Protein AF-A0A966PY72-F1 (afdb_monomer_lite)

Sequence (67 aa):
MTDNIEGLVTSISINQVLVAVLEEYGKLTVPTLRFLDAGATEKELVIDYDEEGPSFTFSLRDKIEQQ

Structure (mmCIF, N/CA/C/O backbone):
data_AF-A0A966PY72-F1
#
_entry.id   AF-A0A966PY72-F1
#
loop_
_atom_site.group_PDB
_atom_site.id
_atom_site.type_symbol
_atom_site.label_atom_id
_atom_site.label_alt_id
_atom_site.label_comp_id
_atom_site.label_asym_id
_atom_site.label_entity_id
_atom_site.label_seq_id
_atom_site.pdbx_PDB_ins_code
_atom_site.Cartn_x
_atom_site.Cartn_y
_atom_site.Cartn_z
_atom_site.occupancy
_atom_site.B_iso_or_equiv
_atom_site.auth_seq_id
_atom_site.auth_comp_id
_atom_site.au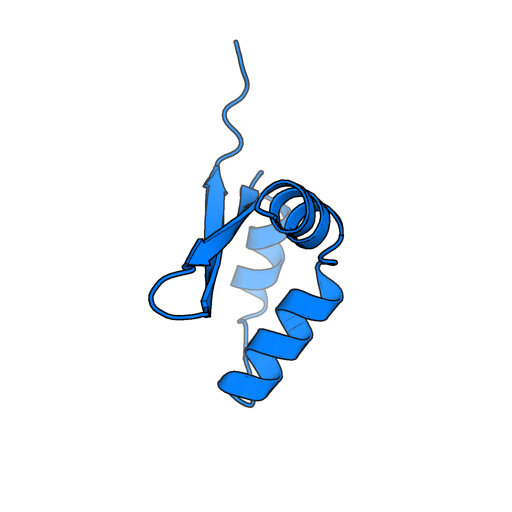th_asym_id
_atom_site.auth_atom_id
_atom_site.pdbx_PDB_model_num
ATOM 1 N N . MET A 1 1 ? 22.591 10.365 -12.408 1.00 50.03 1 MET A N 1
ATOM 2 C CA . MET A 1 1 ? 21.280 10.014 -13.011 1.00 50.03 1 MET A CA 1
ATOM 3 C C . MET A 1 1 ? 20.311 9.475 -11.962 1.00 50.03 1 MET A C 1
ATOM 5 O O . MET A 1 1 ? 19.119 9.664 -12.140 1.00 50.03 1 MET A O 1
ATOM 9 N N . THR A 1 2 ? 20.806 8.897 -10.865 1.00 50.78 2 THR A N 1
ATOM 10 C CA . THR A 1 2 ? 20.044 8.458 -9.683 1.00 50.78 2 THR A CA 1
ATOM 11 C C . THR A 1 2 ? 19.350 9.594 -8.916 1.00 50.78 2 THR A C 1
ATOM 13 O O . THR A 1 2 ? 18.237 9.398 -8.443 1.00 50.78 2 THR A O 1
ATOM 16 N N . ASP A 1 3 ? 19.912 10.812 -8.893 1.00 51.25 3 ASP A N 1
ATOM 17 C CA . ASP A 1 3 ? 19.306 11.969 -8.194 1.00 51.25 3 ASP A CA 1
ATOM 18 C C . ASP A 1 3 ? 17.904 12.356 -8.715 1.00 51.25 3 ASP A C 1
ATOM 20 O O . ASP A 1 3 ? 17.117 12.984 -8.012 1.00 51.25 3 ASP A O 1
ATOM 24 N N . ASN A 1 4 ? 17.559 11.967 -9.950 1.00 55.84 4 ASN A N 1
ATOM 25 C CA . ASN A 1 4 ? 16.242 12.243 -10.530 1.00 55.84 4 ASN A CA 1
ATOM 26 C C . ASN A 1 4 ? 15.143 11.291 -10.032 1.00 55.84 4 ASN A C 1
ATOM 28 O O . ASN A 1 4 ? 13.970 11.639 -10.146 1.00 55.84 4 ASN A O 1
ATOM 32 N N . ILE A 1 5 ? 15.485 10.107 -9.511 1.00 56.03 5 ILE A N 1
ATOM 33 C CA . ILE A 1 5 ? 14.493 9.085 -9.136 1.00 56.03 5 ILE A CA 1
ATOM 34 C C . ILE A 1 5 ? 14.048 9.240 -7.680 1.00 56.03 5 ILE A C 1
ATOM 36 O O . ILE A 1 5 ? 12.852 9.149 -7.410 1.00 56.03 5 ILE A O 1
ATOM 40 N N . GLU A 1 6 ? 14.946 9.610 -6.762 1.00 54.91 6 GLU A N 1
ATOM 41 C CA . GLU A 1 6 ? 14.550 10.018 -5.401 1.00 54.91 6 GLU A CA 1
ATOM 42 C C . GLU A 1 6 ? 13.592 11.229 -5.440 1.00 54.91 6 GLU A C 1
ATOM 44 O O . GLU A 1 6 ? 12.580 11.278 -4.735 1.00 54.91 6 GLU A O 1
ATOM 49 N N . GLY A 1 7 ? 13.841 12.174 -6.356 1.00 57.19 7 GLY A N 1
ATOM 50 C CA . GLY A 1 7 ? 12.924 13.279 -6.656 1.00 57.19 7 GLY A CA 1
ATOM 51 C C . GLY A 1 7 ? 11.592 12.829 -7.273 1.00 57.19 7 GLY A C 1
ATOM 52 O O . GLY A 1 7 ? 10.549 13.433 -7.025 1.00 57.19 7 GLY A O 1
ATOM 53 N N . LEU A 1 8 ? 11.598 11.738 -8.044 1.00 59.56 8 LEU A N 1
ATOM 54 C CA . LEU A 1 8 ? 10.387 11.169 -8.628 1.00 59.56 8 LEU A CA 1
ATOM 55 C C . LEU A 1 8 ? 9.502 10.561 -7.535 1.00 59.56 8 LEU A C 1
ATOM 57 O O . LEU A 1 8 ? 8.330 10.917 -7.457 1.00 59.56 8 LEU A O 1
ATOM 61 N N . VAL A 1 9 ? 10.066 9.732 -6.650 1.00 59.91 9 VAL A N 1
ATOM 62 C CA . VAL A 1 9 ? 9.336 9.084 -5.544 1.00 59.91 9 VAL A CA 1
ATOM 63 C C . VAL A 1 9 ? 8.736 10.118 -4.587 1.00 59.91 9 VAL A C 1
ATOM 65 O O . VAL A 1 9 ? 7.582 9.986 -4.187 1.00 59.91 9 VAL A O 1
ATOM 68 N N . THR A 1 10 ? 9.463 11.199 -4.290 1.00 60.81 10 THR A N 1
ATOM 69 C CA . THR A 1 10 ? 8.959 12.301 -3.445 1.00 60.81 10 THR A CA 1
ATOM 70 C C . THR A 1 10 ? 7.833 13.116 -4.092 1.00 60.81 10 THR A C 1
ATOM 72 O O . THR A 1 10 ? 7.089 13.797 -3.386 1.00 60.81 10 THR A O 1
ATOM 75 N N . SER A 1 11 ? 7.665 13.029 -5.416 1.00 68.88 11 SER A N 1
ATOM 76 C CA . SER A 1 11 ? 6.593 13.700 -6.164 1.00 68.88 11 SER A CA 1
ATOM 77 C C . SER A 1 11 ? 5.341 12.839 -6.386 1.00 68.88 11 SER A C 1
ATOM 79 O O . SER A 1 11 ? 4.317 13.364 -6.833 1.00 68.88 11 SER A O 1
ATOM 81 N N . ILE A 1 12 ? 5.397 11.535 -6.077 1.00 79.38 12 ILE A N 1
ATOM 82 C CA . ILE A 1 12 ? 4.271 10.617 -6.285 1.00 79.38 12 ILE A CA 1
ATOM 83 C C . ILE A 1 12 ? 3.156 10.940 -5.290 1.00 79.38 12 ILE A C 1
ATOM 85 O O . ILE A 1 12 ? 3.304 10.840 -4.073 1.00 79.38 12 ILE A O 1
ATOM 89 N N . SER A 1 13 ? 1.994 11.297 -5.829 1.00 84.50 13 SER A N 1
ATOM 90 C CA . SER A 1 13 ? 0.792 11.539 -5.034 1.00 84.50 13 SER A CA 1
ATOM 91 C C . SER A 1 13 ? 0.041 10.238 -4.723 1.00 84.50 13 SER A C 1
ATOM 93 O O . SER A 1 13 ? -0.004 9.314 -5.534 1.00 84.50 13 SER A O 1
ATOM 95 N N . ILE A 1 14 ? -0.660 10.197 -3.584 1.00 85.88 14 ILE A N 1
ATOM 96 C CA . ILE A 1 14 ? -1.532 9.068 -3.196 1.00 85.88 14 ILE A CA 1
ATOM 97 C C . ILE A 1 14 ? -2.578 8.760 -4.282 1.00 85.88 14 ILE A C 1
ATOM 99 O O . ILE A 1 14 ? -2.930 7.603 -4.503 1.00 85.88 14 ILE A O 1
ATOM 103 N N . ASN A 1 15 ? -3.063 9.789 -4.987 1.00 89.44 15 ASN A N 1
ATOM 104 C CA . ASN A 1 15 ? -4.007 9.613 -6.088 1.00 89.44 15 ASN A CA 1
ATOM 105 C C . ASN A 1 15 ? -3.392 8.790 -7.231 1.00 89.44 15 ASN A C 1
ATOM 107 O O . ASN A 1 15 ? -4.018 7.837 -7.682 1.00 89.44 15 ASN A O 1
ATOM 111 N N . GLN A 1 16 ? -2.158 9.103 -7.640 1.00 90.94 16 GLN A N 1
ATOM 112 C CA . GLN A 1 16 ? -1.455 8.348 -8.682 1.00 90.94 16 GLN A CA 1
ATOM 113 C C . GLN A 1 16 ? -1.247 6.886 -8.283 1.00 90.94 16 GLN A C 1
ATOM 115 O O . GLN A 1 16 ? -1.458 6.005 -9.110 1.00 90.94 16 GLN A O 1
ATOM 120 N N . VAL A 1 17 ? -0.908 6.619 -7.017 1.00 91.19 17 VAL A N 1
ATOM 121 C CA . VAL A 1 17 ? -0.793 5.244 -6.499 1.00 91.19 17 VAL A CA 1
ATOM 122 C C . VAL A 1 17 ? -2.123 4.505 -6.619 1.00 91.19 17 VAL A C 1
ATOM 124 O O . VAL A 1 17 ? -2.167 3.388 -7.130 1.00 91.19 17 VAL A O 1
ATOM 127 N N . LEU A 1 18 ? -3.225 5.131 -6.194 1.00 91.81 18 LEU A N 1
ATOM 128 C CA . LEU A 1 18 ? -4.548 4.518 -6.289 1.00 91.81 18 LEU A CA 1
ATOM 129 C C . LEU A 1 18 ? -4.951 4.250 -7.746 1.00 91.81 18 LEU A C 1
ATOM 131 O O . LEU A 1 18 ? -5.475 3.177 -8.032 1.00 91.81 18 LEU A O 1
ATOM 135 N N . VAL A 1 19 ? -4.695 5.192 -8.660 1.00 94.06 19 VAL A N 1
ATOM 136 C CA . VAL A 1 19 ? -4.964 5.012 -10.095 1.00 94.06 19 VAL A CA 1
ATOM 137 C C . VAL A 1 19 ? -4.150 3.846 -10.650 1.00 94.06 19 VAL A C 1
ATOM 139 O O . VAL A 1 19 ? -4.746 2.948 -11.231 1.00 94.06 19 VAL A O 1
ATOM 142 N N . ALA A 1 20 ? -2.839 3.794 -10.402 1.00 93.38 20 ALA A N 1
ATOM 143 C CA . ALA A 1 20 ? -1.974 2.720 -10.894 1.00 93.38 20 ALA A CA 1
ATOM 144 C C . ALA A 1 20 ? -2.421 1.333 -10.397 1.00 93.38 20 ALA A C 1
ATOM 146 O O . ALA A 1 20 ? -2.507 0.386 -11.175 1.00 93.38 20 ALA A O 1
ATOM 147 N N . VAL A 1 21 ? -2.782 1.217 -9.113 1.00 93.06 21 VAL A N 1
ATOM 148 C CA . VAL A 1 21 ? -3.319 -0.032 -8.546 1.00 93.06 21 VAL A CA 1
ATOM 149 C C . VAL A 1 21 ? -4.647 -0.417 -9.209 1.00 93.06 21 VAL A C 1
ATOM 151 O O . VAL A 1 21 ? -4.890 -1.591 -9.478 1.00 93.06 21 VAL A O 1
ATOM 154 N N . LEU A 1 22 ? -5.528 0.545 -9.481 1.00 95.38 22 LEU A N 1
ATOM 155 C CA . LEU A 1 22 ? -6.802 0.263 -10.142 1.00 95.38 22 LEU A CA 1
ATOM 156 C C . LEU A 1 22 ? -6.648 -0.036 -11.639 1.00 95.38 22 LEU A C 1
ATOM 158 O O . LEU A 1 22 ? -7.441 -0.812 -12.157 1.00 95.38 22 LEU A O 1
ATOM 162 N N . GLU A 1 23 ? -5.652 0.518 -12.329 1.00 95.62 23 GLU A N 1
ATOM 163 C CA . GLU A 1 23 ? -5.356 0.161 -13.722 1.00 95.62 23 GLU A CA 1
ATOM 164 C C . GLU A 1 23 ? -4.799 -1.264 -13.836 1.00 95.62 23 GLU A C 1
ATOM 166 O O . GLU A 1 23 ? -5.260 -2.022 -14.686 1.00 95.62 23 GLU A O 1
ATOM 171 N N . GLU A 1 24 ? -3.887 -1.658 -12.941 1.00 93.88 24 GLU A N 1
ATOM 172 C CA . GLU A 1 24 ? -3.282 -2.999 -12.935 1.00 93.88 24 GLU A CA 1
ATOM 173 C C . GLU A 1 24 ? -4.291 -4.093 -12.539 1.00 93.88 24 GLU A C 1
ATOM 175 O O . GLU A 1 24 ? -4.380 -5.144 -13.173 1.00 93.88 24 GLU A O 1
ATOM 180 N N . TYR A 1 25 ? -5.092 -3.851 -11.494 1.00 94.75 25 TYR A N 1
ATOM 181 C CA . TYR A 1 25 ? -5.994 -4.862 -10.919 1.00 94.75 25 TYR A CA 1
ATOM 182 C C . TYR A 1 25 ? -7.478 -4.664 -11.293 1.00 94.75 25 TYR A C 1
ATOM 184 O O . TYR A 1 25 ? -8.340 -5.469 -10.925 1.00 94.75 25 TYR A O 1
ATOM 192 N N . GLY A 1 26 ? -7.811 -3.594 -12.016 1.00 95.62 26 GLY A N 1
ATOM 193 C CA . GLY A 1 26 ? -9.147 -3.259 -12.517 1.00 95.62 26 GLY A CA 1
ATOM 194 C C . GLY A 1 26 ? -10.097 -2.669 -11.469 1.00 95.62 26 GLY A C 1
ATOM 195 O O . GLY A 1 26 ? -10.599 -1.556 -11.617 1.00 95.62 26 GLY A O 1
ATOM 196 N N . LYS A 1 27 ? -10.411 -3.423 -10.410 1.00 94.00 27 LYS A N 1
ATOM 197 C CA . LYS A 1 27 ? -11.283 -2.946 -9.324 1.00 94.00 27 LYS A CA 1
ATOM 198 C C . LYS A 1 27 ? -10.853 -3.482 -7.969 1.00 94.00 27 LYS A C 1
ATOM 200 O O . LYS A 1 27 ? -10.520 -4.654 -7.826 1.00 94.00 27 LYS A O 1
ATOM 205 N N . LEU A 1 28 ? -10.984 -2.638 -6.951 1.00 92.56 28 LEU A N 1
ATOM 206 C CA . LEU A 1 28 ? -10.749 -3.002 -5.562 1.00 92.56 28 LEU A CA 1
ATOM 207 C C . LEU A 1 28 ? -12.020 -2.760 -4.743 1.00 92.56 28 LEU A C 1
ATOM 209 O O . LEU A 1 28 ? -12.576 -1.664 -4.748 1.00 92.56 28 LEU A O 1
ATOM 213 N N . THR A 1 29 ? -12.487 -3.780 -4.025 1.00 95.00 29 THR A N 1
ATOM 214 C CA . THR A 1 29 ? -13.586 -3.645 -3.060 1.00 95.00 29 THR A CA 1
ATOM 215 C C . THR A 1 29 ? -13.024 -3.779 -1.655 1.00 95.00 29 TH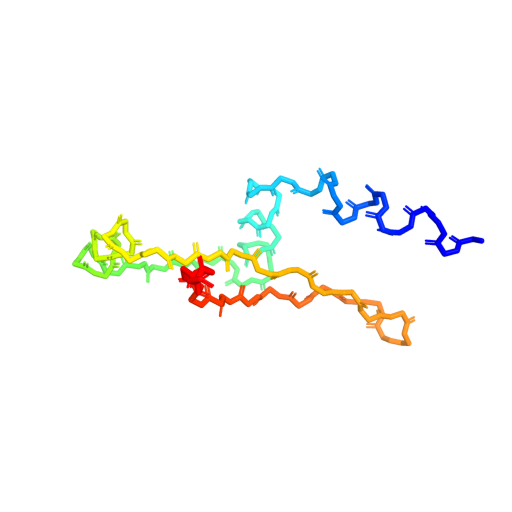R A C 1
ATOM 217 O O . THR A 1 29 ? -12.539 -4.842 -1.275 1.00 95.00 29 THR A O 1
ATOM 220 N N . VAL A 1 30 ? -13.108 -2.703 -0.874 1.00 93.38 30 VAL A N 1
ATOM 221 C CA . VAL A 1 30 ? -12.707 -2.693 0.536 1.00 93.38 30 VAL A CA 1
ATOM 222 C C . VAL A 1 30 ? -13.971 -2.747 1.398 1.00 93.38 30 VAL A C 1
ATOM 224 O O . VAL A 1 30 ? -14.832 -1.878 1.247 1.00 93.38 30 VAL A O 1
ATOM 227 N N . PRO A 1 31 ? -14.123 -3.741 2.293 1.00 96.62 31 PRO A N 1
ATOM 228 C CA . PRO A 1 31 ? -15.245 -3.775 3.225 1.00 96.62 31 PRO A CA 1
ATOM 229 C C . PRO A 1 31 ? -15.289 -2.508 4.082 1.00 96.62 31 PRO A C 1
ATOM 231 O O . PRO A 1 31 ? -14.253 -2.073 4.584 1.00 96.62 31 PRO A O 1
ATOM 234 N N . THR A 1 32 ? -16.483 -1.954 4.303 1.00 92.88 32 THR A N 1
ATOM 235 C CA . THR A 1 32 ? -16.671 -0.692 5.038 1.00 92.88 32 THR A CA 1
ATOM 236 C C . THR A 1 32 ? -15.971 -0.687 6.396 1.00 92.88 32 THR A C 1
ATOM 238 O O . THR A 1 32 ? -15.297 0.282 6.715 1.00 92.88 32 THR A O 1
ATOM 241 N N . LEU A 1 33 ? -16.059 -1.780 7.164 1.00 93.31 33 LEU A N 1
ATOM 242 C CA . LEU A 1 33 ? -15.395 -1.883 8.470 1.00 93.31 33 LEU A CA 1
ATOM 243 C C . LEU A 1 33 ? -13.872 -1.743 8.351 1.00 93.31 33 LEU A C 1
ATOM 245 O O . LEU A 1 33 ? -13.276 -0.920 9.031 1.00 93.31 33 LEU A O 1
ATOM 249 N N . ARG A 1 34 ? -13.257 -2.445 7.391 1.00 89.56 34 ARG A N 1
ATOM 250 C CA . ARG A 1 34 ? -11.813 -2.350 7.136 1.00 89.56 34 ARG A CA 1
ATOM 251 C C . ARG A 1 34 ? -11.393 -0.948 6.690 1.00 89.56 34 ARG A C 1
ATOM 253 O O . ARG A 1 34 ? -10.296 -0.513 7.019 1.00 89.56 34 ARG A O 1
ATOM 260 N N . PHE A 1 35 ? -12.242 -0.257 5.927 1.00 88.50 35 PHE A N 1
ATOM 261 C CA . PHE A 1 35 ? -11.981 1.120 5.508 1.00 88.50 35 PHE A CA 1
ATOM 262 C C . PHE A 1 35 ? -12.015 2.095 6.692 1.00 88.50 35 PHE A C 1
ATOM 264 O O . PHE A 1 35 ? -11.147 2.956 6.797 1.00 88.50 35 PHE A O 1
ATOM 271 N N . LEU A 1 36 ? -12.981 1.935 7.599 1.00 86.81 36 LEU A N 1
ATOM 272 C CA . LEU A 1 36 ? -13.077 2.753 8.809 1.00 86.81 36 LEU A CA 1
ATOM 273 C C . LEU A 1 36 ? -11.894 2.503 9.758 1.00 86.81 36 LEU A C 1
ATOM 275 O O . LEU A 1 36 ? -11.322 3.461 10.272 1.00 86.81 36 LEU A O 1
ATOM 279 N N . ASP A 1 37 ? -11.472 1.246 9.918 1.00 86.19 37 ASP A N 1
ATOM 280 C CA . ASP A 1 37 ? -10.329 0.878 10.766 1.00 86.19 37 ASP A CA 1
ATOM 281 C C . ASP A 1 37 ? -8.993 1.422 10.231 1.00 86.19 37 ASP A C 1
ATOM 283 O O . ASP A 1 37 ? -8.095 1.770 11.002 1.00 86.19 37 ASP A O 1
ATOM 287 N N . ALA A 1 38 ? -8.851 1.533 8.906 1.00 81.56 38 ALA A N 1
ATOM 288 C CA . ALA A 1 38 ? -7.635 2.050 8.281 1.00 81.56 38 ALA A CA 1
ATOM 289 C C . ALA A 1 38 ? -7.331 3.503 8.684 1.00 81.56 38 ALA A C 1
ATOM 291 O O . ALA A 1 38 ? -6.164 3.862 8.794 1.00 81.56 38 ALA A O 1
ATOM 292 N N . GLY A 1 39 ? -8.358 4.320 8.948 1.00 69.44 39 GLY A N 1
ATOM 293 C CA . GLY A 1 39 ? -8.190 5.700 9.416 1.00 69.44 39 GLY A CA 1
ATOM 294 C C . GLY A 1 39 ? -7.813 5.826 10.897 1.00 69.44 39 GLY A C 1
ATOM 295 O O . GLY A 1 39 ? -7.397 6.899 11.321 1.00 69.44 39 GLY A O 1
ATOM 296 N N . ALA A 1 40 ? -7.955 4.752 11.680 1.00 66.38 40 ALA A N 1
ATOM 297 C CA . ALA A 1 40 ? -7.637 4.730 13.108 1.00 66.38 40 ALA A CA 1
ATOM 298 C C . ALA A 1 40 ? -6.206 4.252 13.406 1.00 66.38 40 ALA A C 1
ATOM 300 O O . ALA A 1 40 ? -5.738 4.396 14.533 1.00 66.38 40 ALA A O 1
ATOM 301 N N . THR A 1 41 ? -5.515 3.669 12.420 1.00 71.25 41 THR A N 1
ATOM 302 C CA . THR A 1 41 ? -4.154 3.147 12.596 1.00 71.25 41 THR A CA 1
ATOM 303 C C . THR A 1 41 ? -3.148 4.106 11.971 1.00 71.25 41 THR A C 1
ATOM 305 O O . THR A 1 41 ? -3.247 4.407 10.782 1.00 71.25 41 THR A O 1
ATOM 308 N N . GLU A 1 42 ? -2.158 4.565 12.739 1.00 78.75 42 GLU A N 1
ATOM 309 C CA . GLU A 1 42 ? -1.069 5.387 12.204 1.00 78.75 42 GLU A CA 1
ATOM 310 C C . GLU A 1 42 ? -0.142 4.535 11.326 1.00 78.75 42 GLU A C 1
ATOM 312 O O . GLU A 1 42 ? 0.804 3.905 11.800 1.00 78.75 42 GLU A O 1
ATOM 317 N N . LYS A 1 43 ? -0.438 4.492 10.025 1.00 84.06 43 LYS A N 1
ATOM 318 C CA . LYS A 1 43 ? 0.390 3.830 9.015 1.00 84.06 43 LYS A CA 1
ATOM 319 C C . LYS A 1 43 ? 0.884 4.827 7.989 1.00 84.06 43 LYS A C 1
ATOM 321 O O . LYS A 1 43 ? 0.160 5.733 7.583 1.00 84.06 43 LYS A O 1
ATOM 326 N N . GLU A 1 44 ? 2.105 4.610 7.533 1.00 86.25 44 GLU A N 1
ATOM 327 C CA . GLU A 1 44 ? 2.716 5.379 6.459 1.00 86.25 44 GLU A CA 1
ATOM 328 C C . GLU A 1 44 ? 2.837 4.508 5.209 1.00 86.25 44 GLU A C 1
ATOM 330 O O . GLU A 1 44 ? 3.236 3.342 5.284 1.00 86.25 44 GLU A O 1
ATOM 335 N N . LEU A 1 45 ? 2.487 5.083 4.057 1.00 87.12 45 LEU A N 1
ATOM 336 C CA . LEU A 1 45 ? 2.741 4.479 2.755 1.00 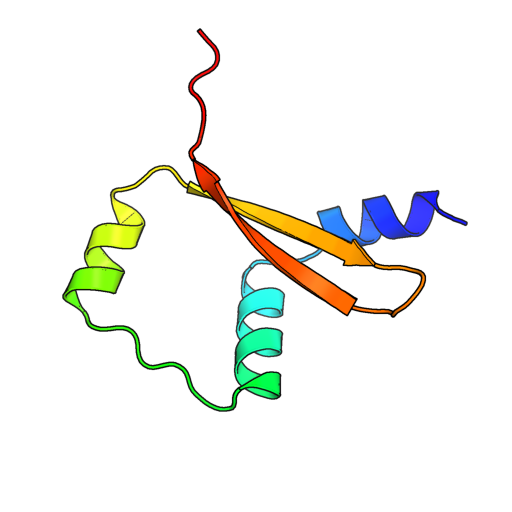87.12 45 LEU A CA 1
ATOM 337 C C . LEU A 1 45 ? 4.240 4.570 2.452 1.00 87.12 45 LEU A C 1
ATOM 339 O O . LEU A 1 45 ? 4.806 5.662 2.442 1.00 87.12 45 LEU A O 1
ATOM 343 N N . VAL A 1 46 ? 4.859 3.427 2.183 1.00 89.62 46 VAL A N 1
ATOM 344 C CA . VAL A 1 46 ? 6.236 3.311 1.699 1.00 89.62 46 VAL A CA 1
ATOM 345 C C . VAL A 1 46 ? 6.188 2.971 0.217 1.00 89.62 46 VAL A C 1
ATOM 347 O O . VAL A 1 46 ? 5.369 2.153 -0.215 1.00 89.62 46 VAL A O 1
ATOM 350 N N . ILE A 1 47 ? 7.043 3.636 -0.553 1.00 89.81 47 ILE A N 1
ATOM 351 C CA . ILE A 1 47 ? 7.142 3.483 -2.000 1.00 89.81 47 ILE A CA 1
ATOM 352 C C . ILE A 1 47 ? 8.596 3.162 -2.324 1.00 89.81 47 ILE A C 1
ATOM 354 O O . ILE A 1 47 ? 9.472 3.984 -2.066 1.00 89.81 47 ILE A O 1
ATOM 358 N N . ASP A 1 48 ? 8.821 1.994 -2.911 1.00 89.94 48 ASP A N 1
ATOM 359 C CA . ASP A 1 48 ? 10.127 1.541 -3.385 1.00 89.94 48 ASP A CA 1
ATOM 360 C C . ASP A 1 48 ? 10.098 1.392 -4.911 1.00 89.94 48 ASP A C 1
ATOM 362 O O . ASP A 1 48 ? 9.053 1.080 -5.490 1.00 89.94 48 ASP A O 1
ATOM 366 N N . TYR A 1 49 ? 11.237 1.608 -5.567 1.00 88.62 49 TYR A N 1
ATOM 367 C CA . TYR A 1 49 ? 11.401 1.429 -7.011 1.00 88.62 49 TYR A CA 1
ATOM 368 C C . TYR A 1 49 ? 12.551 0.459 -7.289 1.00 88.62 49 TYR A C 1
ATOM 370 O O . TYR A 1 49 ? 13.655 0.654 -6.782 1.00 88.62 49 TYR A O 1
ATOM 378 N N . ASP A 1 50 ? 12.285 -0.577 -8.082 1.00 89.25 50 ASP A N 1
ATOM 379 C CA . ASP A 1 50 ? 13.297 -1.513 -8.579 1.00 89.25 50 ASP A CA 1
ATOM 380 C C . ASP A 1 50 ? 13.784 -1.054 -9.961 1.00 89.25 50 ASP A C 1
ATOM 382 O O . ASP A 1 50 ? 12.995 -0.940 -10.899 1.00 89.25 50 ASP A O 1
ATOM 386 N N . GLU A 1 51 ? 15.084 -0.775 -10.086 1.00 88.31 51 GLU A N 1
ATOM 387 C CA . GLU A 1 51 ? 15.705 -0.344 -11.344 1.00 88.31 51 GLU A CA 1
ATOM 388 C C . GLU A 1 51 ? 16.063 -1.516 -12.277 1.00 88.31 51 GLU A C 1
ATOM 390 O O . GLU A 1 51 ? 16.152 -1.316 -13.490 1.00 88.31 51 GLU A O 1
ATOM 395 N N . GLU A 1 52 ? 16.273 -2.726 -11.745 1.00 89.44 52 GLU A N 1
ATOM 396 C CA . GLU A 1 52 ? 16.663 -3.907 -12.532 1.00 89.44 52 GLU A CA 1
ATOM 397 C C . GLU A 1 52 ? 15.455 -4.510 -13.259 1.00 89.44 52 GLU A C 1
ATOM 399 O O . GLU A 1 52 ? 15.548 -4.917 -14.421 1.00 89.44 52 GLU A O 1
ATOM 404 N N . GLY A 1 53 ? 14.302 -4.506 -12.589 1.00 88.56 53 GLY A N 1
ATOM 405 C CA . GLY A 1 53 ? 12.989 -4.772 -13.161 1.00 88.56 53 GLY A CA 1
ATOM 406 C C . GLY A 1 53 ? 12.057 -3.588 -12.908 1.00 88.56 53 GLY A C 1
ATOM 407 O O . GLY A 1 53 ?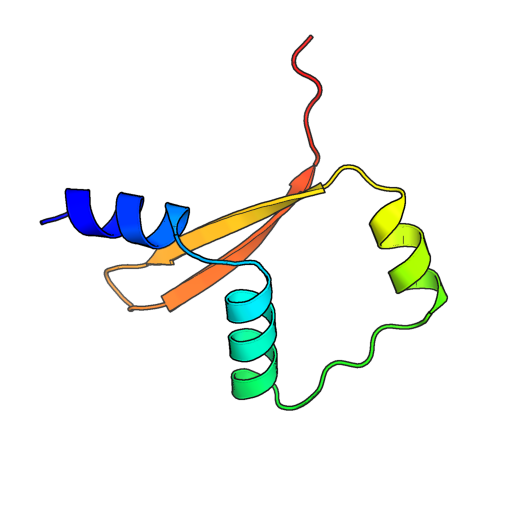 11.344 -3.629 -11.906 1.00 88.56 53 GLY A O 1
ATOM 408 N N . PRO A 1 54 ? 12.022 -2.570 -13.800 1.00 89.38 54 PRO A N 1
ATOM 409 C CA . PRO A 1 54 ? 11.308 -1.306 -13.602 1.00 89.38 54 PRO A CA 1
ATOM 410 C C . PRO A 1 54 ? 9.897 -1.481 -13.044 1.00 89.38 54 PRO A C 1
ATOM 412 O O . PRO A 1 54 ? 8.951 -1.781 -13.775 1.00 89.38 54 PRO A O 1
ATOM 415 N N . SER A 1 55 ? 9.762 -1.306 -11.732 1.00 91.31 55 SER A N 1
ATOM 416 C CA . SER A 1 55 ? 8.507 -1.531 -11.022 1.00 91.31 55 SER A CA 1
ATOM 417 C C . SER A 1 55 ? 8.467 -0.763 -9.708 1.00 91.31 55 SER A C 1
ATOM 419 O O . SER A 1 55 ? 9.491 -0.517 -9.072 1.00 91.31 55 SER A O 1
ATOM 421 N N . PHE A 1 56 ? 7.258 -0.373 -9.306 1.00 91.06 56 PHE A N 1
ATOM 422 C CA . PHE A 1 56 ? 7.009 0.241 -8.007 1.00 91.06 56 PHE A CA 1
ATOM 423 C C . PHE A 1 56 ? 6.436 -0.792 -7.045 1.00 91.06 56 PHE A C 1
ATOM 425 O O . PHE A 1 56 ? 5.485 -1.502 -7.377 1.00 91.06 56 PHE A O 1
ATOM 432 N N . THR A 1 57 ? 6.971 -0.823 -5.830 1.00 92.12 57 THR A N 1
ATOM 433 C CA . THR A 1 57 ? 6.412 -1.589 -4.718 1.00 92.12 57 THR A CA 1
ATOM 434 C C . THR A 1 57 ? 5.789 -0.629 -3.713 1.00 92.12 57 THR A C 1
ATOM 436 O O . THR A 1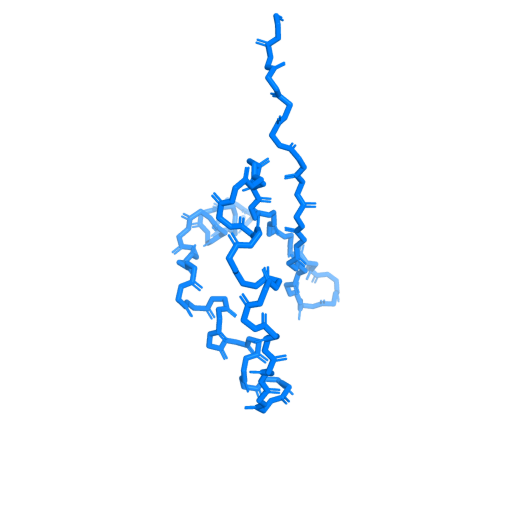 57 ? 6.441 0.293 -3.231 1.00 92.12 57 THR A O 1
ATOM 439 N N . PHE A 1 58 ? 4.514 -0.854 -3.389 1.00 91.38 58 PHE A N 1
ATOM 440 C CA . PHE A 1 58 ? 3.768 -0.072 -2.402 1.00 91.38 58 PHE A CA 1
ATOM 441 C C . PHE A 1 58 ? 3.536 -0.916 -1.150 1.00 91.38 58 PHE A C 1
ATOM 443 O O . PHE A 1 58 ? 2.929 -1.987 -1.224 1.00 91.38 58 PHE A O 1
ATOM 450 N N . SER A 1 59 ? 3.986 -0.439 0.008 1.00 91.38 59 SER A N 1
ATOM 451 C CA . SER A 1 59 ? 3.813 -1.136 1.284 1.00 91.38 59 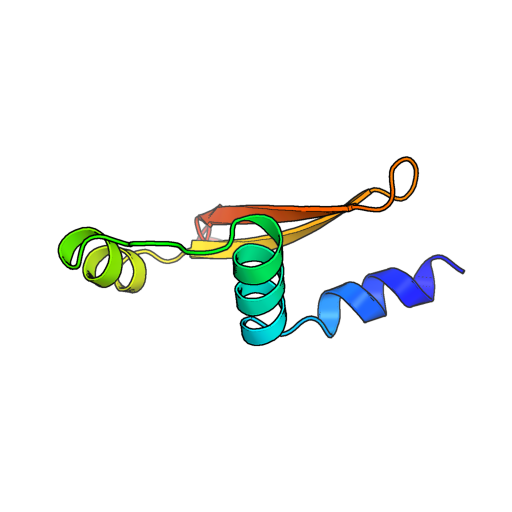SER A CA 1
ATOM 452 C C . SER A 1 59 ? 3.388 -0.185 2.405 1.00 91.38 59 SER A C 1
ATOM 454 O O . SER A 1 59 ? 3.355 1.032 2.236 1.00 91.38 59 SER A O 1
ATOM 456 N N . LEU A 1 60 ? 2.981 -0.741 3.546 1.00 90.12 60 LEU A N 1
ATOM 457 C CA . LEU A 1 60 ? 2.616 0.031 4.733 1.00 90.12 60 LEU A CA 1
ATOM 458 C C . LEU A 1 60 ? 3.606 -0.281 5.846 1.00 90.12 60 LEU A C 1
ATOM 460 O O . LEU A 1 60 ? 3.850 -1.453 6.133 1.00 90.12 60 LEU A O 1
ATOM 464 N N . ARG A 1 61 ? 4.103 0.758 6.514 1.00 88.94 61 ARG A N 1
ATOM 465 C CA . ARG A 1 61 ? 4.831 0.627 7.779 1.00 88.94 61 ARG A CA 1
ATOM 466 C C . ARG A 1 61 ? 4.032 1.257 8.908 1.00 88.94 61 ARG A C 1
ATOM 468 O O . ARG A 1 61 ? 3.338 2.253 8.692 1.00 88.94 61 ARG A O 1
ATOM 475 N N . ASP A 1 62 ? 4.138 0.686 10.100 1.00 87.25 62 ASP A N 1
ATOM 476 C CA . ASP A 1 62 ? 3.614 1.334 11.297 1.00 87.25 62 ASP A CA 1
ATOM 477 C C . ASP A 1 62 ? 4.450 2.583 11.583 1.00 87.25 62 ASP A C 1
ATOM 479 O O . ASP A 1 62 ? 5.677 2.583 11.419 1.00 87.25 62 ASP A O 1
ATOM 483 N N . LYS A 1 63 ? 3.786 3.663 11.991 1.00 75.44 63 LYS A N 1
ATOM 484 C CA . LYS A 1 63 ? 4.488 4.856 12.440 1.00 75.44 63 LYS A CA 1
ATOM 485 C C . LYS A 1 63 ? 5.116 4.541 13.795 1.00 75.44 63 LYS A C 1
ATOM 487 O O . LYS A 1 63 ? 4.433 4.458 14.809 1.00 75.44 63 LYS A O 1
ATOM 492 N N . ILE A 1 64 ? 6.422 4.299 13.806 1.00 67.75 64 ILE A N 1
ATOM 493 C CA . ILE A 1 64 ? 7.164 4.167 15.057 1.00 67.75 64 ILE A CA 1
ATOM 494 C C . ILE A 1 64 ? 7.234 5.576 15.651 1.00 67.75 64 ILE A C 1
ATOM 496 O O . ILE A 1 64 ? 7.909 6.442 15.089 1.00 67.75 64 ILE A O 1
ATOM 500 N N . GLU A 1 65 ? 6.522 5.825 16.754 1.00 56.97 65 GLU A N 1
ATOM 501 C CA . GLU A 1 65 ? 6.799 6.990 17.596 1.00 56.97 65 GLU A CA 1
ATOM 502 C C . GLU A 1 65 ? 8.281 6.920 17.980 1.00 56.97 65 GLU A C 1
ATOM 504 O O . GLU A 1 65 ? 8.703 6.021 18.710 1.00 56.97 65 GLU A O 1
ATOM 509 N N . GLN A 1 66 ? 9.093 7.823 17.427 1.00 52.81 66 GLN A N 1
ATOM 510 C CA . GLN A 1 66 ? 10.463 8.000 17.891 1.00 52.81 66 GLN A CA 1
ATOM 511 C C . GLN A 1 66 ? 10.375 8.509 19.336 1.00 52.81 66 GLN A C 1
ATOM 513 O O . GLN A 1 66 ? 9.983 9.657 19.550 1.00 52.81 66 GLN A O 1
ATOM 518 N N . GLN A 1 67 ? 10.653 7.630 20.304 1.00 39.91 67 GLN A N 1
ATOM 519 C CA . GLN A 1 67 ? 10.880 8.003 21.704 1.00 39.91 67 GLN A CA 1
ATOM 520 C C . GLN A 1 67 ? 12.239 8.678 21.870 1.00 39.91 67 GLN A C 1
ATOM 522 O O . GLN A 1 67 ? 13.207 8.212 21.225 1.00 39.91 67 GLN A O 1
#

pLDDT: mean 81.3, std 15.02, range [39.91, 96.62]

Secondary structure (DSSP, 8-state):
-THHHHHHHHH--HHHHHHHHHHHHS-----HHHHHHHTTS-EEEEEEEETTTTEEEEEEEE-----

Foldseek 3Di:
DVVVVVVVQVPDDPVNVVVVVCVVVVDDDDPPVNVVVVVVFQKDWDWDADPVPGDIDIDIDGPPPPD

Radius of gyration: 14.52 Å; chains: 1; bounding box: 38×19×35 Å